Protein AF-A0A950UQK2-F1 (afdb_monomer_lite)

Radius of gyration: 35.15 Å; chains: 1; bounding box: 96×56×69 Å

Foldseek 3Di:
DDDDDDDDDDDDDDDDDDDDDDDDDDDDPDPDDPPPDPPPDPPDDDDDPDDDDDDDPDDPDDPDDPDDDDDDDDPDPPQPCPALLNQLLVVQDPPVPDPQFADSNRDGPVLCVVLVHDDGLNPDDPVSVSSSLVSSCVVDPVCVSRVPRSVVSVPD

Sequence (156 aa):
MSRTATGAVFLSALVALIVGPELGFGPITASSRADARPHVVPQATVVVLVPPFIPQPAAPPAPPPPPQAAAAPRPAATVATGDVWARLRACESPTNGGTRYRGYYQFSAATWASAGGTGDPAGASLEEQTARAQTLAARSDPYHQWPVCWPRAVRG

Structure (mmCIF, N/CA/C/O backbone):
data_AF-A0A950UQK2-F1
#
_entry.id   AF-A0A950UQK2-F1
#
loop_
_atom_site.group_PDB
_atom_site.id
_atom_site.type_symbol
_atom_site.label_atom_id
_atom_site.label_alt_id
_atom_site.label_comp_id
_atom_site.label_asym_id
_atom_site.label_entity_id
_atom_site.label_seq_id
_atom_site.pdbx_PDB_ins_code
_atom_site.Cartn_x
_atom_site.Cartn_y
_atom_site.Cartn_z
_atom_site.occupancy
_atom_site.B_iso_or_equiv
_atom_site.auth_seq_id
_atom_site.auth_comp_id
_atom_site.auth_asym_id
_atom_site.auth_atom_id
_atom_site.pdbx_PDB_model_num
ATOM 1 N N . MET A 1 1 ? 41.252 -4.633 55.292 1.00 37.16 1 MET A N 1
ATOM 2 C CA . MET A 1 1 ? 42.663 -4.944 55.606 1.00 37.16 1 MET A CA 1
ATOM 3 C C . MET A 1 1 ? 42.853 -6.452 55.458 1.00 37.16 1 MET A C 1
ATOM 5 O O . MET A 1 1 ? 42.070 -7.170 56.057 1.00 37.16 1 MET A O 1
ATOM 9 N N . SER A 1 2 ? 43.850 -6.866 54.656 1.00 37.66 2 SER A N 1
ATOM 10 C CA . SER A 1 2 ? 44.451 -8.224 54.532 1.00 37.66 2 SER A CA 1
ATOM 11 C C . SER A 1 2 ? 43.599 -9.328 53.853 1.00 37.66 2 SER A C 1
ATOM 13 O O . SER A 1 2 ? 42.529 -9.643 54.346 1.00 37.66 2 SER A O 1
ATOM 15 N N . ARG A 1 3 ? 43.905 -9.796 52.617 1.00 46.00 3 ARG A N 1
ATOM 16 C CA . ARG A 1 3 ? 44.982 -10.740 52.153 1.00 46.00 3 ARG A CA 1
ATOM 17 C C . ARG A 1 3 ? 44.765 -12.159 52.748 1.00 46.00 3 ARG A C 1
ATOM 19 O O . ARG A 1 3 ? 44.575 -12.226 53.950 1.00 46.00 3 ARG A O 1
ATOM 26 N N . THR A 1 4 ? 44.711 -13.315 52.057 1.00 43.09 4 THR A N 1
ATOM 27 C CA . THR A 1 4 ? 45.536 -13.936 50.979 1.00 43.09 4 THR A CA 1
ATOM 28 C C . THR A 1 4 ? 44.830 -15.254 50.533 1.00 43.09 4 THR A C 1
ATOM 30 O O . THR A 1 4 ? 44.337 -15.959 51.403 1.00 43.09 4 THR A O 1
ATOM 33 N N . ALA A 1 5 ? 44.509 -15.496 49.250 1.00 47.88 5 ALA A N 1
ATOM 34 C CA . ALA A 1 5 ? 45.157 -16.357 48.221 1.00 47.88 5 ALA A CA 1
ATOM 35 C C . ALA A 1 5 ? 45.345 -17.875 48.507 1.00 47.88 5 ALA A C 1
ATOM 37 O O . ALA A 1 5 ? 45.824 -18.224 49.579 1.00 47.88 5 ALA A O 1
ATOM 38 N N . THR A 1 6 ? 45.031 -18.725 47.502 1.00 48.19 6 THR A N 1
ATOM 39 C CA . THR A 1 6 ? 45.621 -20.031 47.041 1.00 48.19 6 THR A CA 1
ATOM 40 C C . THR A 1 6 ? 44.487 -20.826 46.346 1.00 48.19 6 THR A C 1
ATOM 42 O O . THR A 1 6 ? 43.468 -21.053 46.976 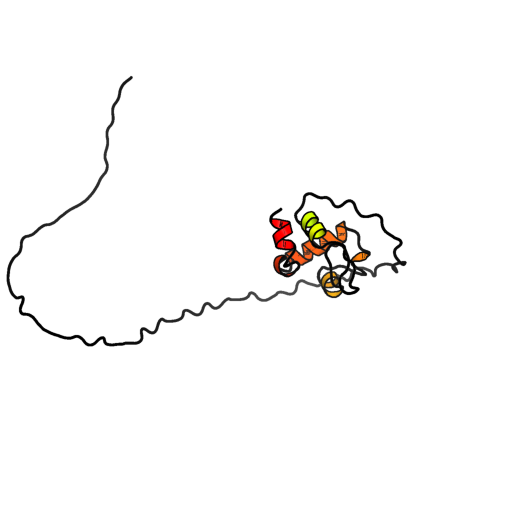1.00 48.19 6 THR A O 1
ATOM 45 N N . GLY A 1 7 ? 44.467 -21.241 45.073 1.00 38.03 7 GLY A N 1
ATOM 46 C CA . GLY A 1 7 ? 45.492 -21.488 44.057 1.00 38.03 7 GLY A CA 1
ATOM 47 C C . GLY A 1 7 ? 45.416 -22.965 43.628 1.00 38.03 7 GLY A C 1
ATOM 48 O O . GLY A 1 7 ? 45.612 -23.811 44.487 1.00 38.03 7 GLY A O 1
ATOM 49 N N . ALA A 1 8 ? 45.126 -23.275 42.353 1.00 47.75 8 ALA A N 1
ATOM 50 C CA . ALA A 1 8 ? 45.606 -24.480 41.641 1.00 47.75 8 ALA A CA 1
ATOM 51 C C . ALA A 1 8 ? 45.078 -24.533 40.191 1.00 47.75 8 ALA A C 1
ATOM 53 O O . ALA A 1 8 ? 43.963 -24.965 39.913 1.00 47.75 8 ALA A O 1
ATOM 54 N N . VAL A 1 9 ? 45.929 -24.088 39.268 1.00 45.28 9 VAL A N 1
ATOM 55 C CA . VAL A 1 9 ? 45.848 -24.298 37.820 1.00 45.28 9 VAL A CA 1
ATOM 56 C C . VAL A 1 9 ? 46.577 -25.613 37.531 1.00 45.28 9 VAL A C 1
ATOM 58 O O . VAL A 1 9 ? 47.753 -25.718 37.866 1.00 45.28 9 VAL A O 1
ATOM 61 N N . PHE A 1 10 ? 45.930 -26.603 36.913 1.00 45.47 10 PHE A N 1
ATOM 62 C CA . PHE A 1 10 ? 46.619 -27.807 36.428 1.00 45.47 10 PHE A CA 1
ATOM 63 C C . PHE A 1 10 ? 46.906 -27.678 34.928 1.00 45.47 10 PHE A C 1
ATOM 65 O O . PHE A 1 10 ? 46.113 -28.080 34.080 1.00 45.47 10 PHE A O 1
ATOM 72 N N . LEU A 1 11 ? 48.072 -27.102 34.618 1.00 45.28 11 LEU A N 1
ATOM 73 C CA . LEU A 1 11 ? 48.796 -27.376 33.378 1.00 45.28 11 LEU A CA 1
ATOM 74 C C . LEU A 1 11 ? 49.336 -28.809 33.448 1.00 45.28 11 LEU A C 1
ATOM 76 O O . LEU A 1 11 ? 50.029 -29.159 34.398 1.00 45.28 11 LEU A O 1
ATOM 80 N N . SER A 1 12 ? 49.083 -29.616 32.423 1.00 41.66 12 SER A N 1
ATOM 81 C CA . SER A 1 12 ? 49.849 -30.838 32.167 1.00 41.66 12 SER A CA 1
ATOM 82 C C . SER A 1 12 ? 50.571 -30.671 30.840 1.00 41.66 12 SER A C 1
ATOM 84 O O . SER A 1 12 ? 50.006 -30.891 29.773 1.00 41.66 12 SER A O 1
ATOM 86 N N . ALA A 1 13 ? 51.824 -30.233 30.931 1.00 51.16 13 ALA A N 1
ATOM 87 C CA . ALA A 1 13 ? 52.827 -30.405 29.895 1.00 51.16 13 ALA A CA 1
ATOM 88 C C . ALA A 1 13 ? 53.722 -31.569 30.328 1.00 51.16 13 ALA A C 1
ATOM 90 O O . ALA A 1 13 ? 54.269 -31.544 31.430 1.00 51.16 13 ALA A O 1
ATOM 91 N N . LEU A 1 14 ? 53.886 -32.571 29.469 1.00 55.06 14 LEU A N 1
ATOM 92 C CA . LEU A 1 14 ? 54.930 -33.579 29.619 1.00 55.06 14 LEU A CA 1
ATOM 93 C C . LEU A 1 14 ? 55.762 -33.562 28.339 1.00 55.06 14 LEU A C 1
ATOM 95 O O . LEU A 1 14 ? 55.363 -34.056 27.289 1.00 55.06 14 LEU A O 1
ATOM 99 N N . VAL A 1 15 ? 56.896 -32.877 28.454 1.00 45.62 15 VAL A N 1
ATOM 100 C CA . VAL A 1 15 ? 57.989 -32.829 27.487 1.00 45.62 15 VAL A CA 1
ATOM 101 C C . VAL A 1 15 ? 58.836 -34.080 27.708 1.00 45.62 15 VAL A C 1
ATOM 103 O O . VAL A 1 15 ? 59.393 -34.255 28.788 1.00 45.62 15 VAL A O 1
ATOM 106 N N . ALA A 1 16 ? 58.957 -34.932 26.692 1.00 52.41 16 ALA A N 1
ATOM 107 C CA . ALA A 1 16 ? 59.985 -35.967 26.632 1.00 52.41 16 ALA A CA 1
ATOM 108 C C . ALA A 1 16 ? 61.033 -35.545 25.590 1.00 52.41 16 ALA A C 1
ATOM 110 O O . ALA A 1 16 ? 60.793 -35.608 24.387 1.00 52.41 16 ALA A O 1
ATOM 111 N N . LEU A 1 17 ? 62.179 -35.067 26.076 1.00 43.28 17 LEU A N 1
ATOM 112 C CA . LEU A 1 17 ? 63.402 -34.834 25.308 1.00 43.28 17 LEU A CA 1
ATOM 113 C C . LEU A 1 17 ? 64.270 -36.095 25.378 1.00 43.28 17 LEU A C 1
ATOM 115 O O . LEU A 1 17 ? 64.681 -36.483 26.469 1.00 43.28 17 LEU A O 1
ATOM 119 N N . ILE A 1 18 ? 64.599 -36.688 24.227 1.00 52.78 18 ILE A N 1
ATOM 120 C CA . ILE A 1 18 ? 65.706 -37.646 24.082 1.00 52.78 18 ILE A CA 1
ATOM 121 C C . ILE A 1 18 ? 66.510 -37.264 22.822 1.00 52.78 18 ILE A C 1
ATOM 123 O O . ILE A 1 18 ? 66.085 -37.513 21.702 1.00 52.78 18 ILE A O 1
ATOM 127 N N . VAL A 1 19 ? 67.606 -36.531 23.049 1.00 48.38 19 VAL A N 1
ATOM 128 C CA . VAL A 1 19 ? 68.981 -36.690 22.512 1.00 48.38 19 VAL A CA 1
ATOM 129 C C . VAL A 1 19 ? 69.166 -37.395 21.139 1.00 48.38 19 VAL A C 1
ATOM 131 O O . VAL A 1 19 ? 68.882 -38.581 21.014 1.00 48.38 19 VAL A O 1
ATOM 134 N N . GLY A 1 20 ? 69.732 -36.681 20.141 1.00 40.38 20 GLY A N 1
ATOM 135 C CA . GLY A 1 20 ? 70.356 -37.231 18.902 1.00 40.38 20 GLY A CA 1
ATOM 136 C C . GLY A 1 20 ? 71.786 -37.783 19.139 1.00 40.38 20 GLY A C 1
ATOM 137 O O . GLY A 1 20 ? 72.129 -37.921 20.311 1.00 40.38 20 GLY A O 1
ATOM 138 N N . PRO A 1 21 ? 72.674 -38.044 18.138 1.00 55.22 21 PRO A N 1
ATOM 139 C CA . PRO A 1 21 ? 72.690 -37.578 16.739 1.00 55.22 21 PRO A CA 1
ATOM 140 C C . PRO A 1 21 ? 73.134 -38.646 15.683 1.00 55.22 21 PRO A C 1
ATOM 142 O O . PRO A 1 21 ? 73.334 -39.812 16.001 1.00 55.22 21 PRO A O 1
ATOM 145 N N . GLU A 1 22 ? 73.325 -38.188 14.437 1.00 46.91 22 GLU A N 1
ATOM 146 C CA . GLU A 1 22 ? 74.073 -38.800 13.320 1.00 46.91 22 GLU A CA 1
ATOM 147 C C . GLU A 1 22 ? 73.542 -40.100 12.684 1.00 46.91 22 GLU A C 1
ATOM 149 O O . GLU A 1 22 ? 73.659 -41.185 13.237 1.00 46.91 22 GLU A O 1
ATOM 154 N N . LEU A 1 23 ? 73.050 -40.001 11.442 1.00 52.91 23 LEU A N 1
ATOM 155 C CA . LEU A 1 23 ? 73.732 -40.521 10.243 1.00 52.91 23 LEU A CA 1
ATOM 156 C C . LEU A 1 23 ? 72.840 -40.307 9.002 1.00 52.91 23 LEU A C 1
ATOM 158 O O . LEU A 1 23 ? 71.785 -40.919 8.866 1.00 52.91 23 LEU A O 1
ATOM 162 N N . GLY A 1 24 ? 73.318 -39.492 8.054 1.00 46.56 24 GLY A N 1
ATOM 163 C CA . GLY A 1 24 ? 72.944 -39.643 6.642 1.00 46.56 24 GLY A CA 1
ATOM 164 C C . GLY A 1 24 ? 72.108 -38.533 6.005 1.00 46.56 24 GLY A C 1
ATOM 165 O O . GLY A 1 24 ? 71.050 -38.812 5.451 1.00 46.56 24 GLY A O 1
ATOM 166 N N . PHE A 1 25 ? 72.612 -37.296 5.968 1.00 51.41 25 PHE A N 1
ATOM 167 C CA . PHE A 1 25 ? 72.205 -36.332 4.938 1.00 51.41 25 PHE A CA 1
ATOM 168 C C . PHE A 1 25 ? 73.220 -36.345 3.788 1.00 51.41 25 PHE A C 1
ATOM 170 O O . PHE A 1 25 ? 74.257 -35.691 3.848 1.00 51.41 25 PHE A O 1
ATOM 177 N N . GLY A 1 26 ? 72.908 -37.094 2.729 1.00 43.34 26 GLY A N 1
ATOM 178 C CA . GLY A 1 26 ? 73.413 -36.820 1.382 1.00 43.34 26 GLY A CA 1
ATOM 179 C C . GLY A 1 26 ? 72.387 -35.971 0.613 1.00 43.34 26 GLY A C 1
ATOM 180 O O . GLY A 1 26 ? 71.185 -36.151 0.830 1.00 43.34 26 GLY A O 1
ATOM 181 N N . PRO A 1 27 ? 72.800 -35.041 -0.268 1.00 49.50 27 PRO A N 1
ATOM 182 C CA . PRO A 1 27 ? 71.866 -34.182 -0.984 1.00 49.50 27 PRO A CA 1
ATOM 183 C C . PRO A 1 27 ? 71.261 -34.938 -2.171 1.00 49.50 27 PRO A C 1
ATOM 185 O O . PRO A 1 27 ? 71.933 -35.175 -3.171 1.00 49.50 27 PRO A O 1
ATOM 188 N N . ILE A 1 28 ? 69.974 -35.283 -2.094 1.00 52.59 28 ILE A N 1
ATOM 189 C CA . ILE A 1 28 ? 69.207 -35.646 -3.291 1.00 52.59 28 ILE A CA 1
ATOM 190 C C . ILE A 1 28 ? 68.664 -34.356 -3.896 1.00 52.59 28 ILE A C 1
ATOM 192 O O . ILE A 1 28 ? 67.629 -33.824 -3.496 1.00 52.59 28 ILE A O 1
ATOM 196 N N . THR A 1 29 ? 69.393 -33.841 -4.878 1.00 52.84 29 THR A N 1
ATOM 197 C CA . THR A 1 29 ? 68.858 -32.951 -5.900 1.00 52.84 29 THR A CA 1
ATOM 198 C C . THR A 1 29 ? 67.770 -33.699 -6.670 1.00 52.84 29 THR A C 1
ATOM 200 O O . THR A 1 29 ? 68.024 -34.347 -7.680 1.00 52.84 29 THR A O 1
ATOM 203 N N . ALA A 1 30 ? 66.528 -33.617 -6.200 1.00 46.81 30 ALA A N 1
ATOM 204 C CA . ALA A 1 30 ? 65.365 -34.046 -6.963 1.00 46.81 30 ALA A CA 1
ATOM 205 C C . ALA A 1 30 ? 64.446 -32.844 -7.161 1.00 46.81 30 ALA A C 1
ATOM 207 O O . ALA A 1 30 ? 63.610 -32.502 -6.328 1.00 46.81 30 ALA A O 1
ATOM 208 N N . SER A 1 31 ? 64.650 -32.191 -8.303 1.00 53.53 31 SER A N 1
ATOM 209 C CA . SER A 1 31 ? 63.705 -31.272 -8.918 1.00 53.53 31 SER A CA 1
ATOM 210 C C . SER A 1 31 ? 62.391 -32.028 -9.151 1.00 53.53 31 SER A C 1
ATOM 212 O O . SER A 1 31 ? 62.201 -32.701 -10.165 1.00 53.53 31 SER A O 1
ATOM 214 N N . SER A 1 32 ? 61.501 -31.983 -8.162 1.00 51.59 32 SER A N 1
ATOM 215 C CA . SER A 1 32 ? 60.130 -32.454 -8.296 1.00 51.59 32 SER A CA 1
ATOM 216 C C . SER A 1 32 ? 59.384 -31.417 -9.122 1.00 51.59 32 SER A C 1
ATOM 218 O O . SER A 1 32 ? 58.950 -30.389 -8.602 1.00 51.59 32 SER A O 1
ATOM 220 N N . ARG A 1 33 ? 59.259 -31.678 -10.428 1.00 59.81 33 ARG A N 1
ATOM 221 C CA . ARG A 1 33 ? 58.279 -31.002 -11.283 1.00 59.81 33 ARG A CA 1
ATOM 222 C C . ARG A 1 33 ? 56.938 -31.015 -10.552 1.00 59.81 33 ARG A C 1
ATOM 224 O O . ARG A 1 33 ? 56.497 -32.071 -10.110 1.00 59.81 33 ARG A O 1
ATOM 231 N N . ALA A 1 34 ? 56.331 -29.843 -10.407 1.00 50.78 34 ALA A N 1
ATOM 232 C CA . ALA A 1 34 ? 54.969 -29.707 -9.930 1.00 50.78 34 ALA A CA 1
ATOM 233 C C . ALA A 1 34 ? 54.060 -30.576 -10.810 1.00 50.78 34 ALA A C 1
ATOM 235 O O . ALA A 1 34 ? 53.824 -30.259 -11.976 1.00 50.78 34 ALA A O 1
ATOM 236 N N . ASP A 1 35 ? 53.601 -31.698 -10.262 1.00 51.56 35 ASP A N 1
ATOM 237 C CA . ASP A 1 35 ? 52.533 -32.492 -10.849 1.00 51.56 35 ASP A CA 1
ATOM 238 C C . ASP A 1 35 ? 51.261 -31.652 -10.696 1.00 51.56 35 ASP A C 1
ATOM 240 O O . ASP A 1 35 ? 50.656 -31.579 -9.626 1.00 51.56 35 ASP A O 1
ATOM 244 N N . ALA A 1 36 ? 50.918 -30.913 -11.749 1.00 57.88 36 ALA A N 1
ATOM 245 C CA . ALA A 1 36 ? 49.689 -30.144 -11.855 1.00 57.88 36 ALA A CA 1
ATOM 246 C C . ALA A 1 36 ? 48.504 -31.110 -11.989 1.00 57.88 36 ALA A C 1
ATOM 248 O O . ALA A 1 36 ? 47.910 -31.252 -13.057 1.00 57.88 36 ALA A O 1
ATOM 249 N N . ARG A 1 37 ? 48.164 -31.811 -10.904 1.00 64.62 37 ARG A N 1
ATOM 250 C CA . ARG A 1 37 ? 46.890 -32.524 -10.818 1.00 64.62 37 ARG A CA 1
ATOM 251 C C . ARG A 1 37 ? 45.795 -31.481 -10.628 1.00 64.62 37 ARG A C 1
ATOM 253 O O . ARG A 1 37 ? 45.865 -30.718 -9.663 1.00 64.62 37 ARG A O 1
ATOM 260 N N . PRO A 1 38 ? 44.770 -31.421 -11.490 1.00 54.84 38 PRO A N 1
ATOM 261 C CA . PRO A 1 38 ? 43.594 -30.629 -11.184 1.00 54.84 38 PRO A CA 1
ATOM 262 C C . PRO A 1 38 ? 42.940 -31.232 -9.936 1.00 54.84 38 PRO A C 1
ATOM 264 O O . PRO A 1 38 ? 42.418 -32.347 -9.966 1.00 54.84 38 PRO A O 1
ATOM 267 N N . HIS A 1 39 ? 42.992 -30.508 -8.819 1.00 60.03 39 HIS A N 1
ATOM 268 C CA . HIS A 1 39 ? 42.168 -30.814 -7.658 1.00 60.03 39 HIS A CA 1
ATOM 269 C C . HIS A 1 39 ? 40.705 -30.601 -8.062 1.00 60.03 39 HIS A C 1
ATOM 271 O O . HIS A 1 39 ? 40.212 -29.475 -8.094 1.00 60.03 39 HIS A O 1
ATOM 277 N N . VAL A 1 40 ? 40.015 -31.685 -8.417 1.00 59.03 40 VAL A N 1
ATOM 278 C CA . VAL A 1 40 ? 38.562 -31.679 -8.593 1.00 59.03 40 VAL A CA 1
ATOM 279 C C . VAL A 1 40 ? 37.949 -31.506 -7.207 1.00 59.03 40 VAL A C 1
ATOM 281 O O . VAL A 1 40 ? 37.909 -32.440 -6.409 1.00 59.03 40 VAL A O 1
ATOM 284 N N . VAL A 1 41 ? 37.514 -30.287 -6.898 1.00 63.28 41 VAL A N 1
ATOM 285 C CA . VAL A 1 41 ? 36.696 -30.008 -5.716 1.00 63.28 41 VAL A CA 1
ATOM 286 C C . VAL A 1 41 ? 35.305 -30.590 -5.994 1.00 63.28 41 VAL A C 1
ATOM 288 O O . VAL A 1 41 ? 34.675 -30.156 -6.963 1.00 63.28 41 VAL A O 1
ATOM 291 N N . PRO A 1 42 ? 34.796 -31.562 -5.214 1.00 62.53 42 PRO A N 1
ATOM 292 C CA . PRO A 1 42 ? 33.425 -32.015 -5.395 1.00 62.53 42 PRO A CA 1
ATOM 293 C C . PRO A 1 42 ? 32.492 -30.851 -5.051 1.00 62.53 42 PRO A C 1
ATOM 295 O O . PRO A 1 42 ? 32.470 -30.369 -3.918 1.00 62.53 42 PRO A O 1
ATOM 298 N N . GLN A 1 43 ? 31.737 -30.365 -6.035 1.00 55.62 43 GLN A N 1
ATOM 299 C CA . GLN A 1 43 ? 30.692 -29.382 -5.778 1.00 55.62 43 GLN A CA 1
ATOM 300 C C . GLN A 1 43 ? 29.529 -30.096 -5.091 1.00 55.62 43 GLN A C 1
ATOM 302 O O . GLN A 1 43 ? 28.841 -30.912 -5.701 1.00 55.62 43 GLN A O 1
ATOM 307 N N . ALA A 1 44 ? 29.328 -29.822 -3.804 1.00 63.16 44 ALA A N 1
ATOM 308 C CA . ALA A 1 44 ? 28.153 -30.282 -3.082 1.00 63.16 44 ALA A CA 1
ATOM 309 C C . ALA A 1 44 ? 26.926 -29.511 -3.594 1.00 63.16 44 ALA A C 1
ATOM 311 O O . ALA A 1 44 ? 26.736 -28.337 -3.278 1.00 63.16 44 ALA A O 1
ATOM 312 N N . THR A 1 45 ? 26.099 -30.154 -4.415 1.00 63.78 45 THR A N 1
ATOM 313 C CA . THR A 1 45 ? 24.815 -29.597 -4.848 1.00 63.78 45 THR A CA 1
ATOM 314 C C . THR A 1 45 ? 23.838 -29.608 -3.673 1.00 63.78 45 THR A C 1
ATOM 316 O O . THR A 1 45 ? 23.372 -30.664 -3.249 1.00 63.78 45 THR A O 1
ATOM 319 N N . VAL A 1 46 ? 23.510 -28.431 -3.140 1.00 61.19 46 VAL A N 1
ATOM 320 C CA . VAL A 1 46 ? 22.432 -28.270 -2.157 1.00 61.19 46 VAL A CA 1
ATOM 321 C C . VAL A 1 46 ? 21.096 -28.340 -2.894 1.00 61.19 46 VAL A C 1
ATOM 323 O O . VAL A 1 46 ? 20.732 -27.422 -3.627 1.00 61.19 46 VAL A O 1
ATOM 326 N N . VAL A 1 47 ? 20.359 -29.434 -2.711 1.00 63.56 47 VAL A N 1
ATOM 327 C CA . VAL A 1 47 ? 18.979 -29.558 -3.193 1.00 63.56 47 VAL A CA 1
ATOM 328 C C . VAL A 1 47 ? 18.070 -28.823 -2.209 1.00 63.56 47 VAL A C 1
ATOM 330 O O . VAL A 1 47 ? 17.783 -29.322 -1.122 1.00 63.56 47 VAL A O 1
ATOM 333 N N . VAL A 1 48 ? 17.631 -27.617 -2.571 1.00 69.31 48 VAL A N 1
ATOM 334 C CA . VAL A 1 48 ? 16.607 -26.883 -1.817 1.00 69.31 48 VAL A CA 1
ATOM 335 C C . VAL A 1 48 ? 15.266 -27.571 -2.060 1.00 69.31 48 VAL A C 1
ATOM 337 O O . VAL A 1 48 ? 14.669 -27.434 -3.127 1.00 69.31 48 VAL A O 1
ATOM 340 N N . LEU A 1 49 ? 14.799 -28.341 -1.076 1.00 69.44 49 LEU A N 1
ATOM 341 C CA . LEU A 1 49 ? 13.472 -28.946 -1.106 1.00 69.44 49 LEU A CA 1
ATOM 342 C C . LEU A 1 49 ? 12.429 -27.835 -0.885 1.00 69.44 49 LEU A C 1
ATOM 344 O O . LEU A 1 49 ? 12.170 -27.430 0.246 1.00 69.44 49 LEU A O 1
ATOM 348 N N . VAL A 1 50 ? 11.866 -27.296 -1.968 1.00 73.62 50 VAL A N 1
ATOM 349 C CA . VAL A 1 50 ? 10.747 -26.346 -1.886 1.00 73.62 50 VAL A CA 1
ATOM 350 C C . VAL A 1 50 ? 9.507 -27.130 -1.436 1.00 73.62 50 VAL A C 1
ATOM 352 O O . VAL A 1 50 ? 9.122 -28.077 -2.126 1.00 73.62 50 VAL A O 1
ATOM 355 N N . PRO A 1 51 ? 8.879 -26.799 -0.291 1.00 75.44 51 PRO A N 1
ATOM 356 C CA . PRO A 1 51 ? 7.670 -27.489 0.141 1.00 75.44 51 PRO A CA 1
ATOM 357 C C . PRO A 1 51 ? 6.541 -27.273 -0.880 1.00 75.44 51 PRO A C 1
ATOM 359 O O . PRO A 1 51 ? 6.452 -26.194 -1.475 1.00 75.44 51 PRO A O 1
ATOM 362 N N . PRO A 1 52 ? 5.657 -28.264 -1.093 1.00 70.31 52 PRO A N 1
ATOM 363 C CA . PRO A 1 52 ? 4.530 -28.096 -1.996 1.00 70.31 52 PRO A CA 1
ATOM 364 C C . PRO A 1 52 ? 3.605 -26.992 -1.474 1.00 70.31 52 PRO A C 1
ATOM 366 O O . PRO A 1 52 ? 3.191 -27.000 -0.313 1.00 70.31 52 PRO A O 1
ATOM 369 N N . PHE A 1 53 ? 3.268 -26.043 -2.347 1.00 66.00 53 PHE A N 1
ATOM 370 C CA . PHE A 1 53 ? 2.225 -25.059 -2.089 1.00 66.00 53 PHE A CA 1
ATOM 371 C C . PHE A 1 53 ? 0.896 -25.798 -1.927 1.00 66.00 53 PHE A C 1
ATOM 373 O O . PHE A 1 53 ? 0.335 -26.295 -2.904 1.00 66.00 53 PHE A O 1
ATOM 380 N N . ILE A 1 54 ? 0.398 -25.895 -0.695 1.00 69.25 54 ILE A N 1
ATOM 381 C CA . ILE A 1 54 ? -0.970 -26.346 -0.457 1.00 69.25 54 ILE A CA 1
ATOM 382 C C . ILE A 1 54 ? -1.875 -25.131 -0.690 1.00 69.25 54 ILE A C 1
ATOM 384 O O . ILE A 1 54 ? -1.775 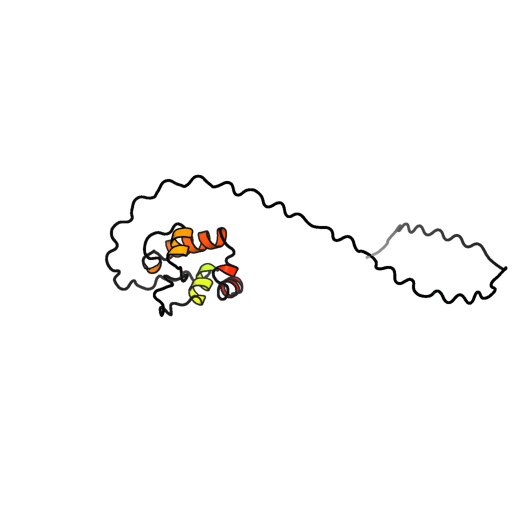-24.161 0.069 1.00 69.25 54 ILE A O 1
ATOM 388 N N . PRO A 1 55 ? -2.736 -25.135 -1.726 1.00 58.31 55 PRO A N 1
ATOM 389 C CA . PRO A 1 55 ? -3.677 -24.047 -1.933 1.00 58.31 55 PRO A CA 1
ATOM 390 C C . PRO A 1 55 ? -4.612 -23.972 -0.723 1.00 58.31 55 PRO A C 1
ATOM 392 O O . PRO A 1 55 ? -5.323 -24.929 -0.413 1.00 58.31 55 PRO A O 1
ATOM 395 N N . GLN A 1 56 ? -4.600 -22.838 -0.021 1.00 68.62 56 GLN A N 1
ATOM 396 C CA . GLN A 1 56 ? -5.610 -22.562 0.996 1.00 68.62 56 GLN A CA 1
ATOM 397 C C . GLN A 1 56 ? -6.989 -22.551 0.315 1.00 68.62 56 GLN A C 1
ATOM 399 O O . GLN A 1 56 ? -7.114 -21.949 -0.757 1.00 68.62 56 GLN A O 1
ATOM 404 N N . PRO A 1 57 ? -8.020 -23.194 0.899 1.00 65.94 57 PRO A N 1
ATOM 405 C CA . PRO A 1 57 ? -9.377 -23.116 0.378 1.00 65.94 57 PRO A CA 1
ATOM 406 C C . PRO A 1 57 ? -9.770 -21.652 0.198 1.00 65.94 57 PRO A C 1
ATOM 408 O O . PRO A 1 57 ? -9.612 -20.848 1.119 1.00 65.94 57 PRO A O 1
ATOM 411 N N . ALA A 1 58 ? -10.245 -21.300 -0.997 1.00 56.97 58 ALA A N 1
ATOM 412 C CA . ALA A 1 58 ? -10.718 -19.954 -1.269 1.00 56.97 58 ALA A CA 1
ATOM 413 C C . ALA A 1 58 ? -11.806 -19.600 -0.248 1.00 56.97 58 ALA A C 1
ATOM 415 O O . ALA A 1 58 ? -12.804 -20.313 -0.122 1.00 56.97 58 ALA A O 1
ATOM 416 N N . ALA A 1 59 ? -11.605 -18.507 0.490 1.00 60.41 59 ALA A N 1
ATOM 417 C CA . ALA A 1 59 ? -12.679 -17.924 1.276 1.00 60.41 59 ALA A CA 1
ATOM 418 C C . ALA A 1 59 ? -13.869 -17.633 0.339 1.00 60.41 59 ALA A C 1
ATOM 420 O O . ALA A 1 59 ? -13.644 -17.251 -0.817 1.00 60.41 59 ALA A O 1
ATOM 421 N N . PRO A 1 60 ? -15.120 -17.826 0.793 1.00 68.06 60 PRO A N 1
ATOM 422 C CA . PRO A 1 60 ? -16.289 -17.548 -0.029 1.00 68.06 60 PRO A CA 1
ATOM 423 C C . PRO A 1 60 ? -16.254 -16.100 -0.544 1.00 68.06 60 PRO A C 1
ATOM 425 O O . PRO A 1 60 ? -15.758 -15.213 0.160 1.00 68.06 60 PRO A O 1
ATOM 428 N N . PRO A 1 61 ? -16.754 -15.848 -1.768 1.00 57.69 61 PRO A N 1
ATOM 429 C CA . PRO A 1 61 ? -16.731 -14.516 -2.349 1.00 57.69 61 PRO A CA 1
ATOM 430 C C . PRO A 1 61 ? -17.495 -13.549 -1.443 1.00 57.69 61 PRO A C 1
ATOM 432 O O . PRO A 1 61 ? -18.653 -13.786 -1.094 1.00 57.69 61 PRO A O 1
ATOM 435 N N . ALA A 1 62 ? -16.832 -12.459 -1.054 1.00 57.88 62 ALA A N 1
ATOM 436 C CA . ALA A 1 62 ? -17.496 -11.354 -0.381 1.00 57.88 62 ALA A CA 1
ATOM 437 C C . ALA A 1 62 ? -18.610 -10.794 -1.291 1.00 57.88 62 ALA A C 1
ATOM 439 O O . ALA A 1 62 ? -18.460 -10.814 -2.518 1.00 57.88 62 ALA A O 1
ATOM 440 N N . PRO A 1 63 ? -19.726 -10.302 -0.721 1.00 67.00 63 PRO A N 1
ATOM 441 C CA . PRO A 1 63 ? -20.796 -9.699 -1.508 1.00 67.00 63 PRO A CA 1
ATOM 442 C C . PRO A 1 63 ? -20.269 -8.520 -2.345 1.00 67.00 63 PRO A C 1
ATOM 444 O O . PRO A 1 63 ? -19.312 -7.855 -1.934 1.00 67.00 63 PRO A O 1
ATOM 447 N N . PRO A 1 64 ? -20.876 -8.250 -3.517 1.00 55.59 64 PRO A N 1
ATOM 448 C CA . PRO A 1 64 ? -20.434 -7.169 -4.386 1.00 55.59 64 PRO A CA 1
ATOM 449 C C . PRO A 1 64 ? -20.510 -5.828 -3.641 1.00 55.59 64 PRO A C 1
ATOM 451 O O . PRO A 1 64 ? -21.516 -5.558 -2.975 1.00 55.59 64 PRO A O 1
ATOM 454 N N . PRO A 1 65 ? -19.472 -4.978 -3.739 1.00 58.81 65 PRO A N 1
ATOM 455 C CA . PRO A 1 65 ? -19.528 -3.650 -3.152 1.00 58.81 65 PRO A CA 1
ATOM 456 C C . PRO A 1 65 ? -20.646 -2.836 -3.825 1.00 58.81 65 PRO A C 1
ATOM 458 O O . PRO A 1 65 ? -20.892 -3.002 -5.025 1.00 58.81 65 PRO A O 1
ATOM 461 N N . PRO A 1 66 ? -21.331 -1.947 -3.085 1.00 59.25 66 PRO A N 1
ATOM 462 C CA . PRO A 1 66 ? -22.326 -1.060 -3.674 1.00 59.25 66 PRO A CA 1
ATOM 463 C C . PRO A 1 66 ? -21.687 -0.160 -4.750 1.00 59.25 66 PRO A C 1
ATOM 465 O O . PRO A 1 66 ? -20.488 0.133 -4.671 1.00 59.25 66 PRO A O 1
ATOM 468 N N . PRO A 1 67 ? -22.462 0.299 -5.753 1.00 50.69 67 PRO A N 1
ATOM 469 C CA . PRO A 1 67 ? -21.954 1.162 -6.815 1.00 50.69 67 PRO A CA 1
ATOM 470 C C . PRO A 1 67 ? -21.308 2.425 -6.227 1.00 50.69 67 PRO A C 1
ATOM 472 O O . PRO A 1 67 ? -21.943 3.190 -5.500 1.00 50.69 67 PRO A O 1
ATOM 475 N N . GLN A 1 68 ? -20.022 2.622 -6.525 1.00 56.28 68 GLN A N 1
ATOM 476 C CA . GLN A 1 68 ? -19.238 3.757 -6.044 1.00 56.28 68 GLN A CA 1
ATOM 477 C C . GLN A 1 68 ? -19.653 5.026 -6.797 1.00 56.28 68 GLN A C 1
ATOM 479 O O . GLN A 1 68 ? -19.369 5.184 -7.983 1.00 56.28 68 GLN A O 1
ATOM 484 N N . ALA A 1 69 ? -20.321 5.943 -6.096 1.00 47.28 69 ALA A N 1
ATOM 485 C CA . ALA A 1 69 ? -20.498 7.313 -6.560 1.00 47.28 69 ALA A CA 1
ATOM 486 C C . ALA A 1 69 ? -19.128 8.004 -6.685 1.00 47.28 69 ALA A C 1
ATOM 488 O O . ALA A 1 69 ? -18.237 7.779 -5.862 1.00 47.28 69 ALA A O 1
ATOM 489 N N . ALA A 1 70 ? -18.965 8.848 -7.709 1.00 49.91 70 ALA A N 1
ATOM 490 C CA . ALA A 1 70 ? -17.755 9.634 -7.933 1.00 49.91 70 ALA A CA 1
ATOM 491 C C . ALA A 1 70 ? -17.348 10.383 -6.649 1.00 49.91 70 ALA A C 1
ATOM 493 O O . ALA A 1 70 ? -18.134 11.145 -6.084 1.00 49.91 70 ALA A O 1
ATOM 494 N N . ALA A 1 71 ? -16.131 10.125 -6.168 1.00 50.72 71 ALA A N 1
ATOM 495 C CA . ALA A 1 71 ? -15.652 10.656 -4.901 1.00 50.72 71 ALA A CA 1
ATOM 496 C C . ALA A 1 71 ? -15.449 12.178 -4.982 1.00 50.72 71 ALA A C 1
ATOM 498 O O . ALA A 1 71 ? -14.641 12.671 -5.769 1.00 50.72 71 ALA A O 1
ATOM 499 N N . ALA A 1 72 ? -16.165 12.913 -4.132 1.00 44.25 72 ALA A N 1
ATOM 500 C CA . ALA A 1 72 ? -15.864 14.303 -3.805 1.00 44.25 72 ALA A CA 1
ATOM 501 C C . ALA A 1 72 ? -14.452 14.424 -3.181 1.00 44.25 72 ALA A C 1
ATOM 503 O O . ALA A 1 72 ? -13.925 13.424 -2.678 1.00 44.25 72 ALA A O 1
ATOM 504 N N . PRO A 1 73 ? -13.828 15.622 -3.164 1.00 37.41 73 PRO A N 1
ATOM 505 C CA . PRO A 1 73 ? -12.508 15.811 -2.570 1.00 37.41 73 PRO A CA 1
ATOM 506 C C . PRO A 1 73 ? -12.550 15.396 -1.098 1.00 37.41 73 PRO A C 1
ATOM 508 O O . PRO A 1 73 ? -13.250 16.003 -0.286 1.00 37.41 73 PRO A O 1
ATOM 511 N N . ARG A 1 74 ? -11.834 14.322 -0.756 1.00 54.06 74 ARG A N 1
ATOM 512 C CA . ARG A 1 74 ? -11.777 13.823 0.616 1.00 54.06 74 ARG A CA 1
ATOM 513 C C . ARG A 1 74 ? -10.763 14.662 1.399 1.00 54.06 74 ARG A C 1
ATOM 515 O O . ARG A 1 74 ? -9.653 14.853 0.899 1.00 54.06 74 ARG A O 1
ATOM 522 N N . PRO A 1 75 ? -11.094 15.148 2.608 1.00 38.06 75 PRO A N 1
ATOM 523 C CA . PRO A 1 75 ? -10.108 15.788 3.470 1.00 38.06 75 PRO A CA 1
ATOM 524 C C . PRO A 1 75 ? -8.937 14.829 3.708 1.00 38.06 75 PRO A C 1
ATOM 526 O O . PRO A 1 75 ? -9.139 13.622 3.872 1.00 38.06 75 PRO A O 1
ATOM 529 N N . ALA A 1 76 ? -7.716 15.367 3.684 1.00 49.31 76 ALA A N 1
ATOM 530 C CA . ALA A 1 76 ? -6.502 14.599 3.911 1.00 49.31 76 ALA A CA 1
ATOM 531 C C . ALA A 1 76 ? -6.616 13.873 5.257 1.00 49.31 76 ALA A C 1
ATOM 533 O O . ALA A 1 76 ? -6.716 14.512 6.303 1.00 49.31 76 ALA A O 1
ATOM 534 N N . ALA A 1 77 ? -6.647 12.540 5.225 1.00 49.94 77 ALA A N 1
ATOM 535 C CA . ALA A 1 77 ? -6.631 11.743 6.439 1.00 49.94 77 ALA A CA 1
ATOM 536 C C . ALA A 1 77 ? -5.395 12.131 7.260 1.00 49.94 77 ALA A C 1
ATOM 538 O O . ALA A 1 77 ? -4.283 12.152 6.727 1.00 49.94 77 ALA A O 1
ATOM 539 N N . THR A 1 78 ? -5.592 12.444 8.541 1.00 42.06 78 THR A N 1
ATOM 540 C CA . THR A 1 78 ? -4.503 12.682 9.486 1.00 42.06 78 THR A CA 1
ATOM 541 C C . THR A 1 78 ? -3.639 11.428 9.515 1.00 42.06 78 THR A C 1
ATOM 543 O O . THR A 1 78 ? -4.027 10.388 10.043 1.00 42.06 78 THR A O 1
ATOM 546 N N . VAL A 1 79 ? -2.488 11.499 8.857 1.00 52.06 79 VAL A N 1
ATOM 547 C CA . VAL A 1 79 ? -1.505 10.425 8.813 1.00 52.06 79 VAL A CA 1
ATOM 548 C C . VAL A 1 79 ? -1.035 10.225 10.250 1.00 52.06 79 VAL A C 1
ATOM 550 O O . VAL A 1 79 ? -0.341 11.088 10.769 1.00 52.06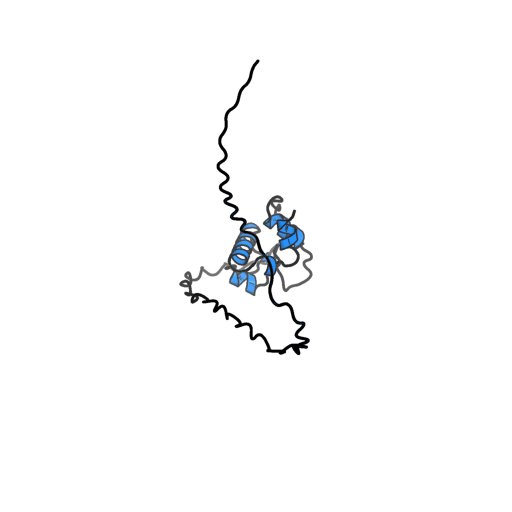 79 VAL A O 1
ATOM 553 N N . ALA A 1 80 ? -1.404 9.123 10.914 1.00 46.88 80 ALA A N 1
ATOM 554 C CA . ALA A 1 80 ? -0.685 8.697 12.116 1.00 46.88 80 ALA A CA 1
ATOM 555 C C . ALA A 1 80 ? 0.798 8.673 11.731 1.00 46.88 80 ALA A C 1
ATOM 557 O O . ALA A 1 80 ? 1.116 8.014 10.750 1.00 46.88 80 ALA A O 1
ATOM 558 N N . THR A 1 81 ? 1.645 9.484 12.369 1.00 52.03 81 THR A N 1
ATOM 559 C CA . THR A 1 81 ? 2.982 9.874 11.872 1.00 52.03 81 THR A CA 1
ATOM 560 C C . THR A 1 81 ? 4.133 9.036 12.437 1.00 52.03 81 THR A C 1
ATOM 562 O O . THR A 1 81 ? 5.282 9.283 12.083 1.00 52.03 81 THR A O 1
ATOM 565 N N . GLY A 1 82 ? 3.859 8.060 13.309 1.00 61.94 82 GLY A N 1
ATOM 566 C CA . GLY A 1 82 ? 4.898 7.397 14.110 1.00 61.94 82 GLY A CA 1
ATOM 567 C C . GLY A 1 82 ? 5.320 5.991 13.676 1.00 61.94 82 GLY A C 1
ATOM 568 O O . GLY A 1 82 ? 6.367 5.525 14.117 1.00 61.94 82 GLY A O 1
ATOM 569 N N . ASP A 1 83 ? 4.546 5.287 12.846 1.00 87.00 83 ASP A N 1
ATOM 570 C CA . ASP A 1 83 ? 4.848 3.896 12.492 1.00 87.00 83 ASP A CA 1
ATOM 571 C C . ASP A 1 83 ? 5.599 3.767 11.152 1.00 87.00 83 ASP A C 1
ATOM 573 O O . ASP A 1 83 ? 5.725 4.711 10.367 1.00 87.00 83 ASP A O 1
ATOM 577 N N . VAL A 1 84 ? 6.169 2.586 10.887 1.00 92.94 84 VAL A N 1
ATOM 578 C CA . VAL A 1 84 ? 6.844 2.283 9.605 1.00 92.94 84 VAL A CA 1
ATOM 579 C C . VAL A 1 84 ? 5.920 2.569 8.413 1.00 92.94 84 VAL A C 1
ATOM 581 O O . VAL A 1 84 ? 6.355 3.089 7.389 1.00 92.94 84 VAL A O 1
ATOM 584 N N . TRP A 1 85 ? 4.619 2.324 8.566 1.00 92.12 85 TRP A N 1
ATOM 585 C CA . TRP A 1 85 ? 3.622 2.529 7.522 1.00 92.12 85 TRP A CA 1
ATOM 586 C C . TRP A 1 85 ? 3.335 4.006 7.256 1.00 92.12 85 TRP A C 1
ATOM 588 O O . TRP A 1 85 ? 3.108 4.379 6.107 1.00 92.12 85 TRP A O 1
ATOM 598 N N . ALA A 1 86 ? 3.387 4.860 8.274 1.00 90.94 86 ALA A N 1
ATOM 599 C CA . ALA A 1 86 ? 3.363 6.309 8.129 1.00 90.94 86 ALA A CA 1
ATOM 600 C C . ALA A 1 86 ? 4.521 6.836 7.311 1.00 90.94 86 ALA A C 1
ATOM 602 O O . ALA A 1 86 ? 4.320 7.600 6.366 1.00 90.94 86 ALA A O 1
ATOM 603 N N . ARG A 1 87 ? 5.729 6.396 7.663 1.00 91.94 87 ARG A N 1
ATOM 604 C CA . ARG A 1 87 ? 6.954 6.805 6.980 1.00 91.94 87 ARG A CA 1
ATOM 605 C C . ARG A 1 87 ? 6.974 6.303 5.543 1.00 91.94 87 ARG A C 1
ATOM 607 O O . ARG A 1 87 ? 7.382 7.044 4.653 1.00 91.94 87 ARG A O 1
ATOM 614 N N . LEU A 1 88 ? 6.458 5.096 5.304 1.00 92.19 88 LEU A N 1
ATOM 615 C CA . LEU A 1 88 ? 6.254 4.570 3.958 1.00 92.19 88 LEU A CA 1
ATOM 616 C C . LEU A 1 88 ? 5.323 5.474 3.147 1.00 92.19 88 LEU A C 1
ATOM 618 O O . LEU A 1 88 ? 5.736 5.962 2.104 1.00 92.19 88 LEU A O 1
ATOM 622 N N . ARG A 1 89 ? 4.119 5.774 3.648 1.00 90.56 89 ARG A N 1
ATOM 623 C CA . ARG A 1 89 ? 3.157 6.655 2.954 1.00 90.56 89 ARG A CA 1
ATOM 624 C C . ARG A 1 89 ? 3.717 8.048 2.686 1.00 90.56 89 ARG A C 1
ATOM 626 O O . ARG A 1 89 ? 3.490 8.612 1.621 1.00 90.56 89 ARG A O 1
ATOM 633 N N . ALA A 1 90 ? 4.450 8.602 3.649 1.00 87.81 90 ALA A N 1
ATOM 634 C CA . ALA A 1 90 ? 5.105 9.893 3.489 1.00 87.81 90 ALA A CA 1
ATOM 635 C C . ALA A 1 90 ? 6.179 9.854 2.390 1.00 87.81 90 ALA A C 1
ATOM 637 O O . ALA A 1 90 ? 6.312 10.814 1.635 1.00 87.81 90 ALA A O 1
ATOM 638 N N . CYS A 1 91 ? 6.917 8.746 2.275 1.00 88.75 91 CYS A N 1
ATOM 639 C CA . CYS A 1 91 ? 7.900 8.553 1.213 1.00 88.75 91 CYS A CA 1
ATOM 640 C C . CYS A 1 91 ? 7.258 8.322 -0.158 1.00 88.75 91 CYS A C 1
ATOM 642 O O . CYS A 1 91 ? 7.749 8.871 -1.143 1.00 88.75 91 CYS A O 1
ATOM 644 N N . GLU A 1 92 ? 6.176 7.540 -0.218 1.00 86.75 92 GLU A N 1
ATOM 645 C CA . GLU A 1 92 ? 5.472 7.228 -1.467 1.00 86.75 92 GLU A CA 1
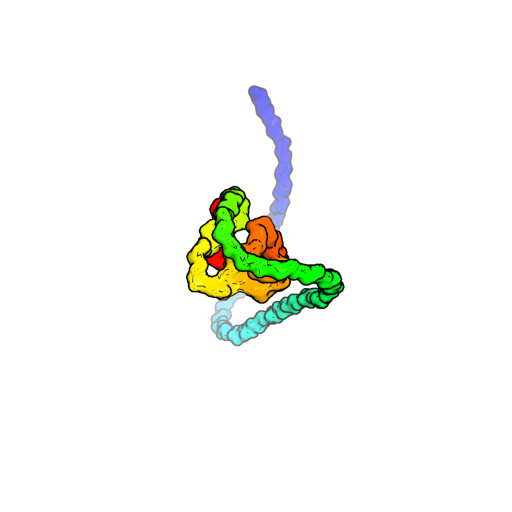ATOM 646 C C . GLU A 1 92 ? 4.911 8.491 -2.141 1.00 86.75 92 GLU A C 1
ATOM 648 O O . GLU A 1 92 ? 4.937 8.555 -3.364 1.00 86.75 92 GLU A O 1
ATOM 653 N N . SER A 1 93 ? 4.543 9.519 -1.353 1.00 66.06 93 SER A N 1
ATOM 654 C CA . SER A 1 93 ? 4.147 10.888 -1.750 1.00 66.06 93 SER A CA 1
ATOM 655 C C . SER A 1 93 ? 3.014 11.004 -2.800 1.00 66.06 93 SER A C 1
ATOM 657 O O . SER A 1 93 ? 2.999 10.323 -3.822 1.00 66.06 93 SER A O 1
ATOM 659 N N . PRO A 1 94 ? 2.052 11.938 -2.648 1.00 57.66 94 PRO A N 1
ATOM 660 C CA . PRO A 1 94 ? 0.886 12.042 -3.524 1.00 57.66 94 PRO A CA 1
ATOM 661 C C . PRO A 1 94 ? 1.164 12.812 -4.826 1.00 57.66 94 PRO A C 1
ATOM 663 O O . PRO A 1 94 ? 0.297 13.563 -5.282 1.00 57.66 94 PRO A O 1
ATOM 666 N N . THR A 1 95 ? 2.330 12.654 -5.466 1.00 48.84 95 THR A N 1
ATOM 667 C CA . THR A 1 95 ? 2.486 13.078 -6.870 1.00 48.84 95 THR A CA 1
ATOM 668 C C . THR A 1 95 ? 1.700 12.116 -7.757 1.00 48.84 95 THR A C 1
ATOM 670 O O . THR A 1 95 ? 2.234 11.256 -8.454 1.00 48.84 95 THR A O 1
ATOM 673 N N . ASN A 1 96 ? 0.382 12.280 -7.672 1.00 50.59 96 ASN A N 1
ATOM 674 C CA . ASN A 1 96 ? -0.671 11.712 -8.486 1.00 50.59 96 ASN A CA 1
ATOM 675 C C . ASN A 1 96 ? -0.500 12.218 -9.925 1.00 50.59 96 ASN A C 1
ATOM 677 O O . ASN A 1 96 ? -1.210 13.116 -10.363 1.00 50.59 96 ASN A O 1
ATOM 681 N N . GLY A 1 97 ? 0.491 11.703 -10.648 1.00 47.72 97 GLY A N 1
ATOM 682 C CA . GLY A 1 97 ? 0.661 11.996 -12.074 1.00 47.72 97 GLY A CA 1
ATOM 683 C C . GLY A 1 97 ? 0.185 10.868 -12.987 1.00 47.72 97 GLY A C 1
ATOM 684 O O . GLY A 1 97 ? 0.021 11.076 -14.184 1.00 47.72 97 GLY A O 1
ATOM 685 N N . GLY A 1 98 ? -0.019 9.664 -12.446 1.00 57.22 98 GLY A N 1
ATOM 686 C CA . GLY A 1 98 ? -0.282 8.471 -13.245 1.00 57.22 98 GLY A CA 1
ATOM 687 C C . GLY A 1 98 ? -1.577 7.778 -12.852 1.00 57.22 98 GLY A C 1
ATOM 688 O O . GLY A 1 98 ? -1.785 7.450 -11.692 1.00 57.22 98 GLY A O 1
ATOM 689 N N . THR A 1 99 ? -2.412 7.455 -13.839 1.00 67.75 99 THR A N 1
ATOM 690 C CA . THR A 1 99 ? -3.644 6.661 -13.666 1.00 67.75 99 THR A CA 1
ATOM 691 C C . THR A 1 99 ? -3.391 5.215 -13.217 1.00 67.75 99 THR A C 1
ATOM 693 O O . THR A 1 99 ? -4.333 4.526 -12.826 1.00 67.75 99 THR A O 1
ATOM 696 N N . ARG A 1 100 ? -2.134 4.751 -13.277 1.00 84.81 100 ARG A N 1
ATOM 697 C CA . ARG A 1 100 ? -1.720 3.356 -13.054 1.00 84.81 100 ARG A CA 1
ATOM 698 C C . ARG A 1 100 ? -1.642 2.945 -11.582 1.00 84.81 100 ARG A C 1
ATOM 700 O O . ARG A 1 100 ? -1.949 1.794 -11.276 1.00 84.81 100 ARG A O 1
ATOM 707 N N . TYR A 1 101 ? -1.209 3.850 -10.706 1.00 88.88 101 TYR A N 1
ATOM 708 C CA . TYR A 1 101 ? -1.008 3.589 -9.280 1.00 88.88 101 TYR A CA 1
ATOM 709 C C . TYR A 1 101 ? -1.916 4.497 -8.457 1.00 88.88 101 TYR A C 1
ATOM 711 O O . TYR A 1 101 ? -2.146 5.646 -8.829 1.00 88.88 101 TYR A O 1
ATOM 719 N N . ARG A 1 102 ? -2.503 3.952 -7.392 1.00 88.94 102 ARG A N 1
ATOM 720 C CA . ARG A 1 102 ? -3.646 4.544 -6.693 1.00 88.94 102 ARG A CA 1
ATOM 721 C C . ARG A 1 102 ? -3.446 4.495 -5.179 1.00 88.94 102 ARG A C 1
ATOM 723 O O . ARG A 1 102 ? -2.927 3.512 -4.649 1.00 88.94 102 ARG A O 1
ATOM 730 N N . GLY A 1 103 ? -3.961 5.509 -4.485 1.00 89.25 103 GLY A N 1
ATOM 731 C CA . GLY A 1 103 ? -3.969 5.567 -3.021 1.00 89.25 103 GLY A CA 1
ATOM 732 C C . GLY A 1 103 ? -2.601 5.871 -2.400 1.00 89.25 103 GLY A C 1
ATOM 733 O O . GLY A 1 103 ? -1.615 6.086 -3.093 1.00 89.25 103 GLY A O 1
ATOM 734 N N . TYR A 1 104 ? -2.537 5.881 -1.068 1.00 88.69 104 TYR A N 1
ATOM 735 C CA . TYR A 1 104 ? -1.361 6.302 -0.293 1.00 88.69 104 TYR A CA 1
ATOM 736 C C . TYR A 1 104 ? -0.146 5.377 -0.430 1.00 88.69 104 TYR A C 1
ATOM 738 O O . TYR A 1 104 ? 0.970 5.791 -0.135 1.00 88.69 104 TYR A O 1
ATOM 746 N N . TYR A 1 105 ? -0.370 4.127 -0.834 1.00 91.88 105 TYR A N 1
ATOM 747 C CA . TYR A 1 105 ? 0.669 3.105 -1.000 1.00 91.88 105 TYR A CA 1
ATOM 748 C C . TYR A 1 105 ? 0.961 2.789 -2.467 1.00 91.88 105 TYR A C 1
ATOM 750 O O . TYR A 1 105 ? 1.650 1.807 -2.743 1.00 91.88 105 TYR A O 1
ATOM 758 N N . GLN A 1 106 ? 0.413 3.587 -3.395 1.00 92.62 106 GLN A N 1
ATOM 759 C CA . GLN A 1 106 ? 0.655 3.454 -4.830 1.00 92.62 106 GLN A CA 1
ATOM 760 C C . GLN A 1 106 ? 0.323 2.046 -5.356 1.00 92.62 106 GLN A C 1
ATOM 762 O O . GLN A 1 106 ? 1.095 1.423 -6.081 1.00 92.62 106 GLN A O 1
ATOM 767 N N . PHE A 1 107 ? -0.855 1.520 -5.012 1.00 91.75 107 PHE A N 1
ATOM 768 C CA . PHE A 1 107 ? -1.288 0.209 -5.494 1.00 91.75 107 PHE A CA 1
ATOM 769 C C . PHE A 1 107 ? -1.635 0.239 -6.980 1.00 91.75 107 PHE A C 1
ATOM 771 O O . PHE A 1 107 ? -2.344 1.131 -7.444 1.00 91.75 107 PHE A O 1
ATOM 778 N N . SER A 1 108 ? -1.238 -0.800 -7.717 1.00 92.00 108 SER A N 1
ATOM 779 C CA . SER A 1 108 ? -1.923 -1.141 -8.968 1.00 92.00 108 SER A CA 1
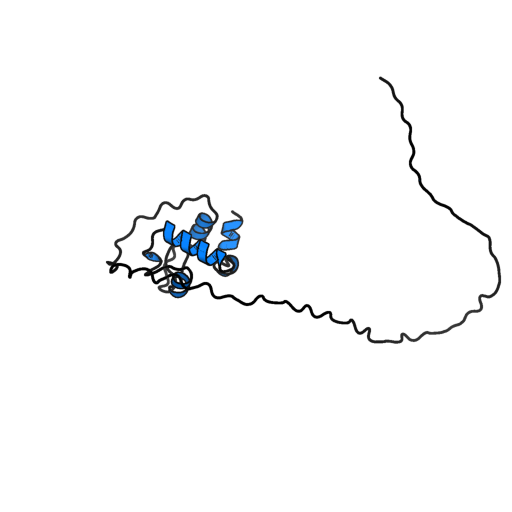ATOM 780 C C . SER A 1 108 ? -3.258 -1.836 -8.665 1.00 92.00 108 SER A C 1
ATOM 782 O O . SER A 1 108 ? -3.403 -2.461 -7.612 1.00 92.00 108 SER A O 1
ATOM 784 N N . ALA A 1 109 ? -4.218 -1.800 -9.596 1.00 91.56 109 ALA A N 1
ATOM 785 C CA . ALA A 1 109 ? -5.493 -2.509 -9.430 1.00 91.56 109 ALA A CA 1
ATOM 786 C C . ALA A 1 109 ? -5.306 -4.028 -9.223 1.00 91.56 109 ALA A C 1
ATOM 788 O O . ALA A 1 109 ? -5.978 -4.631 -8.390 1.00 91.56 109 ALA A O 1
ATOM 789 N N . ALA A 1 110 ? -4.348 -4.639 -9.930 1.00 93.19 110 ALA A N 1
ATOM 790 C CA . ALA A 1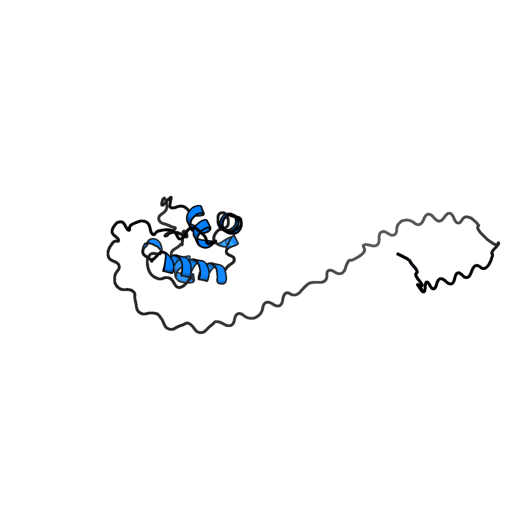 110 ? -4.036 -6.061 -9.788 1.00 93.19 110 ALA A CA 1
ATOM 791 C C . ALA A 1 110 ? -3.437 -6.382 -8.409 1.00 93.19 110 ALA A C 1
ATOM 793 O O . ALA A 1 110 ? -3.849 -7.333 -7.749 1.00 93.19 110 ALA A O 1
ATOM 794 N N . THR A 1 111 ? -2.500 -5.555 -7.943 1.00 94.25 111 THR A N 1
ATOM 795 C CA . THR A 1 111 ? -1.885 -5.711 -6.619 1.00 94.25 111 THR A CA 1
ATOM 796 C C . THR A 1 111 ? -2.920 -5.534 -5.508 1.00 94.25 111 THR A C 1
ATOM 798 O O . THR A 1 111 ? -2.958 -6.333 -4.573 1.00 94.25 111 THR A O 1
ATOM 801 N N . TRP A 1 112 ? -3.801 -4.539 -5.634 1.00 94.69 112 TRP A N 1
ATOM 802 C CA . TRP A 1 112 ? -4.908 -4.305 -4.707 1.00 94.69 112 TRP A CA 1
ATOM 803 C C . TRP A 1 112 ? -5.817 -5.527 -4.581 1.00 94.69 112 TRP A C 1
ATOM 805 O O . TRP A 1 112 ? -6.044 -6.013 -3.472 1.00 94.69 112 TRP A O 1
ATOM 815 N N . ALA A 1 113 ? -6.241 -6.088 -5.716 1.00 95.94 113 ALA A N 1
ATOM 816 C CA . ALA A 1 113 ? -7.026 -7.316 -5.744 1.00 95.94 113 ALA A CA 1
ATOM 817 C C . ALA A 1 113 ? -6.266 -8.498 -5.118 1.00 95.94 113 ALA A C 1
ATOM 819 O O . ALA A 1 113 ? -6.832 -9.246 -4.322 1.00 95.94 113 ALA A O 1
ATOM 820 N N . SER A 1 114 ? -4.961 -8.633 -5.391 1.00 94.31 114 SER A N 1
ATOM 821 C CA . SER A 1 114 ? -4.130 -9.703 -4.814 1.00 94.31 114 SER A CA 1
ATOM 822 C C . SER A 1 114 ? -3.984 -9.610 -3.287 1.00 94.31 114 SER A C 1
ATOM 824 O O . SER A 1 114 ? -3.827 -10.628 -2.612 1.00 94.31 114 SER A O 1
ATOM 826 N N . ALA A 1 115 ? -4.092 -8.403 -2.725 1.00 94.56 115 ALA A N 1
ATOM 827 C CA . ALA A 1 115 ? -4.112 -8.159 -1.285 1.00 94.56 115 ALA A CA 1
ATOM 828 C C . ALA A 1 115 ? -5.519 -8.321 -0.667 1.00 94.56 115 ALA A C 1
ATOM 830 O O . ALA A 1 115 ? -5.688 -8.159 0.543 1.00 94.56 115 ALA A O 1
ATOM 831 N N . GLY A 1 116 ? -6.530 -8.661 -1.475 1.00 95.25 116 GLY A N 1
ATOM 832 C CA . GLY A 1 116 ? -7.924 -8.831 -1.056 1.00 95.25 116 GLY A CA 1
ATOM 833 C C . GLY A 1 116 ? -8.745 -7.540 -1.053 1.00 95.25 116 GLY A C 1
ATOM 834 O O . GLY A 1 116 ? -9.796 -7.496 -0.419 1.00 95.25 116 GLY A O 1
ATOM 835 N N . GLY A 1 117 ? -8.260 -6.484 -1.705 1.00 94.69 117 GLY A N 1
ATOM 836 C CA . GLY A 1 117 ? -9.007 -5.250 -1.911 1.00 94.69 117 GLY A CA 1
ATOM 837 C C . GLY A 1 117 ? -9.993 -5.345 -3.079 1.00 94.69 117 GLY A C 1
ATOM 838 O O . GLY A 1 117 ? -9.802 -6.115 -4.020 1.00 94.69 117 GLY A O 1
ATOM 839 N N . THR A 1 118 ? -11.043 -4.528 -3.039 1.00 94.31 118 THR A N 1
ATOM 840 C CA . THR A 1 118 ? -12.035 -4.393 -4.120 1.00 94.31 118 THR A CA 1
ATOM 841 C C . THR A 1 118 ? -12.200 -2.929 -4.526 1.00 94.31 118 THR A C 1
ATOM 843 O O . THR A 1 118 ? -11.943 -2.044 -3.713 1.00 94.31 118 THR A O 1
ATOM 846 N N . GLY A 1 119 ? -12.632 -2.652 -5.759 1.00 91.25 119 GLY A N 1
ATOM 847 C CA . GLY A 1 119 ? -12.812 -1.277 -6.251 1.00 91.25 119 GLY A CA 1
ATOM 848 C C . GLY A 1 119 ? -11.498 -0.499 -6.425 1.00 91.25 119 GLY A C 1
ATOM 849 O O . GLY A 1 119 ? -10.426 -1.093 -6.541 1.00 91.25 119 GLY A O 1
ATOM 850 N N . ASP A 1 120 ? -11.587 0.835 -6.477 1.00 89.81 120 ASP A N 1
ATOM 851 C CA . ASP A 1 120 ? -10.419 1.723 -6.603 1.00 89.81 120 ASP A CA 1
ATOM 852 C C . ASP A 1 120 ? -9.666 1.863 -5.262 1.00 89.81 120 ASP A C 1
ATOM 854 O O . ASP A 1 120 ? -10.266 2.327 -4.286 1.00 89.81 120 ASP A O 1
ATOM 858 N N . PRO A 1 121 ? -8.352 1.557 -5.198 1.00 90.69 121 PRO A N 1
ATOM 859 C CA . PRO A 1 121 ? -7.554 1.728 -3.982 1.00 90.69 121 PRO A CA 1
ATOM 860 C C . PRO A 1 121 ? -7.576 3.163 -3.450 1.00 90.69 121 PRO A C 1
ATOM 862 O O . PRO A 1 121 ? -7.527 3.370 -2.241 1.00 90.69 121 PRO A O 1
ATOM 865 N N . ALA A 1 122 ? -7.674 4.162 -4.337 1.00 90.00 122 ALA A N 1
ATOM 866 C CA . ALA A 1 122 ? -7.753 5.566 -3.937 1.00 90.00 122 ALA A CA 1
ATOM 867 C C . ALA A 1 122 ? -9.089 5.921 -3.253 1.00 90.00 122 ALA A C 1
ATOM 869 O O . ALA A 1 122 ? -9.152 6.903 -2.515 1.00 90.00 122 ALA A O 1
ATOM 870 N N . GLY A 1 123 ? -10.145 5.132 -3.482 1.00 88.88 123 GLY A N 1
ATOM 871 C CA . GLY A 1 123 ? -11.452 5.299 -2.844 1.00 88.88 123 GLY A CA 1
ATOM 872 C C . GLY A 1 123 ? -11.561 4.644 -1.462 1.00 88.88 123 GLY A C 1
ATOM 873 O O . GLY A 1 123 ? -12.433 5.027 -0.675 1.00 88.88 123 GLY A O 1
ATOM 874 N N . ALA A 1 124 ? -10.680 3.688 -1.153 1.00 90.19 124 ALA A N 1
ATOM 875 C CA . ALA A 1 124 ? -10.653 2.974 0.121 1.00 90.19 124 ALA A CA 1
ATOM 876 C C . ALA A 1 124 ? -10.188 3.873 1.279 1.00 90.19 124 ALA A C 1
ATOM 878 O O . ALA A 1 124 ? -9.458 4.852 1.086 1.00 90.19 124 ALA A O 1
ATOM 879 N N . SER A 1 125 ? -10.593 3.540 2.508 1.00 91.12 125 SER A N 1
ATOM 880 C CA . SER A 1 125 ? -10.133 4.269 3.695 1.00 91.12 125 SER A CA 1
ATOM 881 C C . SER A 1 125 ? -8.622 4.097 3.892 1.00 91.12 125 SER A C 1
ATOM 883 O O . SER A 1 125 ? -8.031 3.117 3.441 1.00 91.12 125 SER A O 1
ATOM 885 N N . LEU A 1 126 ? -7.975 5.039 4.586 1.00 88.50 126 LEU A N 1
ATOM 886 C CA . LEU A 1 126 ? -6.548 4.919 4.909 1.00 88.50 126 LEU A CA 1
ATOM 887 C C . LEU A 1 126 ? -6.252 3.626 5.688 1.00 88.50 126 LEU A C 1
ATOM 889 O O . LEU A 1 126 ? -5.241 2.973 5.438 1.00 88.50 126 LEU A O 1
ATOM 893 N N . GLU A 1 127 ? -7.138 3.258 6.611 1.00 91.50 127 GLU A N 1
ATOM 894 C CA . GLU A 1 127 ? -7.027 2.035 7.404 1.00 91.50 127 GLU A CA 1
ATOM 895 C C . GLU A 1 127 ? -7.098 0.787 6.519 1.00 91.50 127 GLU A C 1
ATOM 897 O O . GLU A 1 127 ? -6.228 -0.076 6.612 1.00 91.50 127 GLU A O 1
ATOM 902 N N . GLU A 1 128 ? -8.050 0.730 5.583 1.00 94.25 128 GLU A N 1
ATOM 903 C CA . GLU A 1 128 ? -8.143 -0.383 4.639 1.00 94.25 128 GLU A CA 1
ATOM 904 C C . GLU A 1 128 ? -6.906 -0.446 3.740 1.00 94.25 128 GLU A C 1
ATOM 906 O O . GLU A 1 128 ? -6.308 -1.509 3.580 1.00 94.25 128 GLU A O 1
ATOM 911 N N . GLN A 1 129 ? -6.465 0.694 3.206 1.00 94.56 129 GLN A N 1
ATOM 912 C CA . GLN A 1 129 ? -5.251 0.760 2.398 1.00 94.56 129 GLN A CA 1
ATOM 913 C C . GLN A 1 129 ? -4.022 0.260 3.172 1.00 94.56 129 GLN A C 1
ATOM 915 O O . GLN A 1 129 ? -3.214 -0.489 2.623 1.00 94.56 129 GLN A O 1
ATOM 920 N N . THR A 1 130 ? -3.915 0.609 4.455 1.00 94.00 130 THR A N 1
ATOM 921 C CA . THR A 1 130 ? -2.837 0.152 5.346 1.00 94.00 130 THR A CA 1
ATOM 922 C C . THR A 1 130 ? -2.927 -1.352 5.602 1.00 94.00 130 THR A C 1
ATOM 924 O O . THR A 1 130 ? -1.923 -2.053 5.488 1.00 94.00 130 THR A O 1
ATOM 927 N N . ALA A 1 131 ? -4.126 -1.878 5.863 1.00 95.50 131 ALA A N 1
ATOM 928 C CA . ALA A 1 131 ? -4.351 -3.308 6.060 1.00 95.50 131 ALA A CA 1
ATOM 929 C C . ALA A 1 131 ? -4.004 -4.128 4.803 1.00 95.50 131 ALA A C 1
ATOM 931 O O . ALA A 1 131 ? -3.392 -5.199 4.892 1.00 95.50 131 ALA A O 1
ATOM 932 N N . ARG A 1 132 ? -4.331 -3.619 3.607 1.00 96.12 132 ARG A N 1
ATOM 933 C CA . ARG A 1 132 ? -3.923 -4.252 2.341 1.00 96.12 132 ARG A CA 1
ATOM 934 C C . ARG A 1 132 ? -2.418 -4.162 2.115 1.00 96.12 132 ARG A C 1
ATOM 936 O O . ARG A 1 132 ? -1.834 -5.138 1.655 1.00 96.12 132 ARG A O 1
ATOM 943 N N . ALA A 1 133 ? -1.778 -3.054 2.488 1.00 94.94 133 ALA A N 1
ATOM 944 C CA . ALA A 1 133 ? -0.326 -2.899 2.378 1.00 94.94 133 ALA A CA 1
ATOM 945 C C . ALA A 1 133 ? 0.408 -3.898 3.282 1.00 94.94 133 ALA A C 1
ATOM 947 O O . ALA A 1 133 ? 1.336 -4.572 2.841 1.00 94.94 133 ALA A O 1
ATOM 948 N N . GLN A 1 134 ? -0.079 -4.072 4.511 1.00 95.06 134 GLN A N 1
ATOM 949 C CA . GLN A 1 134 ? 0.413 -5.079 5.450 1.00 95.06 134 GLN A CA 1
ATOM 950 C C . GLN A 1 134 ? 0.205 -6.501 4.927 1.00 95.06 134 GLN A C 1
ATOM 952 O O . GLN A 1 134 ? 1.126 -7.311 4.966 1.00 95.06 134 GLN A O 1
ATOM 957 N N . THR A 1 135 ? -0.976 -6.798 4.378 1.00 95.12 135 THR A N 1
ATOM 958 C CA . THR A 1 135 ? -1.259 -8.108 3.769 1.00 95.12 135 THR A CA 1
ATOM 959 C C . THR A 1 135 ? -0.307 -8.396 2.609 1.00 95.12 135 THR A C 1
ATOM 961 O O . THR A 1 135 ? 0.240 -9.494 2.509 1.00 95.12 135 THR A O 1
ATOM 964 N N . LEU A 1 136 ? -0.080 -7.408 1.742 1.00 95.00 136 LEU A N 1
ATOM 965 C CA . LEU A 1 136 ? 0.839 -7.527 0.618 1.00 95.00 136 LEU A CA 1
ATOM 966 C C . LEU A 1 136 ? 2.282 -7.756 1.089 1.00 95.00 136 LEU A C 1
ATOM 968 O O . LEU A 1 136 ? 2.933 -8.663 0.582 1.00 95.00 136 LEU A O 1
ATOM 972 N N . ALA A 1 137 ? 2.745 -7.000 2.086 1.00 93.50 137 ALA A N 1
ATOM 973 C CA . ALA A 1 137 ? 4.069 -7.152 2.697 1.00 93.50 137 ALA A CA 1
ATOM 974 C C . ALA A 1 137 ? 4.255 -8.458 3.481 1.00 93.50 137 ALA A C 1
ATOM 976 O O . ALA A 1 137 ? 5.373 -8.917 3.677 1.00 93.50 137 ALA A O 1
ATOM 977 N N . ALA A 1 138 ? 3.175 -9.056 3.977 1.00 92.12 138 ALA A N 1
ATOM 978 C CA . ALA A 1 138 ? 3.243 -10.366 4.615 1.00 92.12 138 ALA A CA 1
ATOM 979 C C . ALA A 1 138 ? 3.344 -11.490 3.572 1.00 92.12 138 ALA A C 1
ATOM 981 O O . ALA A 1 138 ? 4.000 -12.501 3.802 1.00 92.12 138 ALA A O 1
ATOM 982 N N . ARG A 1 139 ? 2.684 -11.321 2.420 1.00 91.88 139 ARG A N 1
ATOM 983 C CA . ARG A 1 139 ? 2.673 -12.302 1.321 1.00 91.88 139 ARG A CA 1
ATOM 984 C C . ARG A 1 139 ? 3.882 -12.188 0.398 1.00 91.88 139 ARG A C 1
ATOM 986 O O . ARG A 1 139 ? 4.204 -13.139 -0.303 1.00 91.88 139 ARG A O 1
ATOM 993 N N . SER A 1 140 ? 4.496 -11.014 0.349 1.00 91.94 140 SER A N 1
ATOM 994 C CA . SER A 1 140 ? 5.608 -10.665 -0.529 1.00 91.94 140 SER A CA 1
ATOM 995 C C . SER A 1 140 ? 6.613 -9.831 0.242 1.00 91.94 140 SER A C 1
ATOM 997 O O . SER A 1 140 ? 6.221 -9.068 1.110 1.00 91.94 140 SER A O 1
ATOM 999 N N . ASP A 1 141 ? 7.888 -9.882 -0.124 1.00 91.44 141 ASP A N 1
ATOM 1000 C CA . ASP A 1 141 ? 8.890 -9.041 0.528 1.00 91.44 141 ASP A CA 1
ATOM 1001 C C . ASP A 1 141 ? 8.565 -7.536 0.347 1.00 91.44 141 ASP A C 1
ATOM 1003 O O . ASP A 1 141 ? 8.492 -7.062 -0.795 1.00 91.44 141 ASP A O 1
ATOM 1007 N N . PRO A 1 142 ? 8.378 -6.751 1.427 1.00 92.06 142 PRO A N 1
ATOM 1008 C CA . PRO A 1 142 ? 8.111 -5.321 1.321 1.00 92.06 142 PRO A CA 1
ATOM 1009 C C . PRO A 1 142 ? 9.269 -4.522 0.702 1.00 92.06 142 PRO A C 1
ATOM 1011 O O . PRO A 1 142 ? 9.017 -3.470 0.109 1.00 92.06 142 PRO A O 1
ATOM 1014 N N . TYR A 1 143 ? 10.508 -5.034 0.738 1.00 94.38 143 TYR A N 1
ATOM 1015 C CA . TYR A 1 143 ? 11.626 -4.468 -0.027 1.00 94.38 143 TYR A CA 1
ATOM 1016 C C . TYR A 1 143 ? 11.420 -4.588 -1.539 1.00 94.38 143 TYR A C 1
ATOM 1018 O O . TYR A 1 143 ? 11.965 -3.789 -2.291 1.00 94.38 143 TYR A O 1
ATOM 1026 N N . HIS A 1 144 ? 10.628 -5.553 -2.005 1.00 92.50 144 HIS A N 1
ATOM 1027 C CA . HIS A 1 144 ? 10.288 -5.671 -3.420 1.00 92.50 144 HIS A CA 1
ATOM 1028 C C . HIS A 1 144 ? 9.066 -4.822 -3.794 1.00 92.50 144 HIS A C 1
ATOM 1030 O O . HIS A 1 144 ? 9.011 -4.285 -4.897 1.00 92.50 144 HIS A O 1
ATOM 1036 N N . GLN A 1 145 ? 8.103 -4.668 -2.881 1.00 93.19 145 GLN A N 1
ATOM 1037 C CA . GLN A 1 145 ? 6.890 -3.880 -3.134 1.00 93.19 145 GLN A CA 1
ATOM 1038 C C . GLN A 1 145 ? 7.172 -2.377 -3.179 1.00 93.19 145 GLN A C 1
ATOM 1040 O O . GLN A 1 145 ? 6.675 -1.682 -4.061 1.00 93.19 145 GLN A O 1
ATOM 1045 N N . TRP A 1 146 ? 8.014 -1.892 -2.263 1.00 92.94 146 TRP A N 1
ATOM 1046 C CA . TRP A 1 146 ? 8.404 -0.486 -2.183 1.00 92.94 146 TRP A CA 1
ATOM 1047 C C . TRP A 1 146 ? 9.933 -0.365 -2.109 1.00 92.94 146 TRP A C 1
ATOM 1049 O O . TRP A 1 146 ? 10.480 0.012 -1.071 1.00 92.94 146 TRP A O 1
ATOM 1059 N N . PRO A 1 147 ? 10.663 -0.664 -3.198 1.00 92.94 147 PRO A N 1
ATOM 1060 C CA . PRO A 1 147 ? 12.122 -0.815 -3.173 1.00 92.94 147 PRO A CA 1
ATOM 1061 C C . PRO A 1 147 ? 12.878 0.454 -2.785 1.00 92.94 147 PRO A C 1
ATOM 1063 O O . PRO A 1 147 ? 13.974 0.387 -2.231 1.00 92.94 147 PRO A O 1
ATOM 1066 N N . VAL A 1 148 ? 12.291 1.624 -3.035 1.00 91.88 148 VAL A N 1
ATOM 1067 C CA . VAL A 1 148 ? 12.890 2.913 -2.671 1.00 91.88 148 VAL A CA 1
ATOM 1068 C C . VAL A 1 148 ? 12.454 3.354 -1.277 1.00 91.88 148 VAL A C 1
ATOM 1070 O O . VAL A 1 148 ? 13.266 3.859 -0.495 1.00 91.88 148 VAL A O 1
ATOM 1073 N N . CYS A 1 149 ? 11.175 3.178 -0.958 1.00 93.19 149 CYS A N 1
ATOM 1074 C CA . CYS A 1 149 ? 10.581 3.778 0.223 1.00 93.19 149 CYS A CA 1
ATOM 1075 C C . CYS A 1 149 ? 10.534 2.862 1.434 1.00 93.19 149 CYS A C 1
ATOM 1077 O O . CYS A 1 149 ? 10.680 3.371 2.541 1.00 93.19 149 CYS A O 1
ATOM 1079 N N . TRP A 1 150 ? 10.452 1.541 1.271 1.00 95.00 150 TRP A N 1
ATOM 1080 C CA . TRP A 1 150 ? 10.538 0.614 2.397 1.00 95.00 150 TRP A CA 1
ATOM 1081 C C . TRP A 1 150 ? 11.861 0.741 3.170 1.00 95.00 150 TRP A C 1
ATOM 1083 O O . TRP A 1 150 ? 11.807 0.938 4.385 1.00 95.00 150 TRP A O 1
ATOM 1093 N N . PRO A 1 151 ? 13.051 0.785 2.527 1.00 94.88 151 PRO A N 1
ATOM 1094 C CA . PRO A 1 151 ? 14.306 0.996 3.251 1.00 94.88 151 PRO A CA 1
ATOM 1095 C C . PRO A 1 151 ? 14.372 2.332 3.997 1.00 94.88 151 PRO A C 1
ATOM 1097 O O . PRO A 1 151 ? 15.098 2.451 4.979 1.00 94.88 151 PRO A O 1
ATOM 1100 N N . ARG A 1 152 ? 13.682 3.373 3.516 1.00 92.56 152 ARG A N 1
ATOM 1101 C CA . ARG A 1 152 ? 13.602 4.681 4.193 1.00 92.56 152 ARG A CA 1
ATOM 1102 C C . ARG A 1 152 ? 12.617 4.621 5.357 1.00 92.56 152 ARG A C 1
ATOM 1104 O O . ARG A 1 152 ? 12.905 5.127 6.436 1.00 92.56 152 ARG A O 1
ATOM 1111 N N . ALA A 1 153 ? 11.500 3.940 5.137 1.00 92.38 153 ALA A N 1
ATOM 1112 C CA . ALA A 1 153 ? 10.438 3.746 6.098 1.00 92.38 153 ALA A CA 1
ATOM 1113 C C . ALA A 1 153 ? 10.868 2.927 7.309 1.00 92.38 153 ALA A C 1
ATOM 1115 O O . ALA A 1 153 ? 10.313 3.162 8.365 1.00 92.38 153 ALA A O 1
ATOM 1116 N N . VAL A 1 154 ? 11.825 1.999 7.194 1.00 93.38 154 VAL A N 1
ATOM 1117 C CA . VAL A 1 154 ? 12.324 1.216 8.344 1.00 93.38 154 VAL A CA 1
ATOM 1118 C C . VAL A 1 154 ? 13.501 1.870 9.078 1.00 93.38 154 VAL A C 1
ATOM 1120 O O . VAL A 1 154 ? 13.750 1.525 10.227 1.00 93.38 154 VAL A O 1
ATOM 1123 N N . ARG A 1 155 ? 14.228 2.798 8.436 1.00 90.12 155 ARG A N 1
ATOM 1124 C CA . ARG A 1 155 ? 15.437 3.443 8.995 1.00 90.12 155 ARG A CA 1
ATOM 1125 C C . ARG A 1 155 ? 15.191 4.758 9.734 1.00 90.12 155 ARG A C 1
ATOM 1127 O O . ARG A 1 155 ? 16.107 5.235 10.395 1.00 90.12 155 ARG A O 1
ATOM 1134 N N . GLY A 1 156 ? 14.032 5.379 9.524 1.00 68.31 156 GLY A N 1
ATOM 1135 C CA . GLY A 1 156 ? 13.668 6.644 10.179 1.00 68.31 156 GLY A CA 1
ATOM 1136 C C . GLY A 1 156 ? 13.283 6.521 11.647 1.00 68.31 156 GLY A C 1
ATOM 1137 O O . GLY A 1 156 ? 13.287 5.388 12.184 1.00 68.31 156 GLY A O 1
#

Secondary structure (DSSP, 8-state):
-------------------------------------------------PPP--PPPPPPPPPPPPP-PPPP---------SSHHHHHHHHH------TTSBTTTTB-HHHHHHTT--S-GGGS-HHHHHHHHHHHHHHS-HHHHSTTTHHHHHH-

pLDDT: mean 70.28, std 20.01, range [37.16, 96.12]